Protein AF-A0A8S2GCP8-F1 (afdb_monomer_lite)

Foldseek 3Di:
DDDDDDDDDDDDDDDDDDDDDDDDDDDDDPPDPDPDDDDDDDPPPPPPPVVVQVVLVVVCVVVVNDSVVSVVVLVVQQVLADPVQWHALVSQLVVQPVVDPPDDPVVSNVVSVVVVCVQPVVVPRIHHD

Radius of gyration: 31.54 Å; chains: 1; bounding box: 71×78×52 Å

Sequence (129 aa):
MMQQQPMMMQQQPQQQMMGGQQQIPFMPQQRQFSTQSAMGGFPRTNNSQGQTFENDVILSNLTGWSLNEVERLRHEFMMYANQHGVIDRESFRKLYVASLLNMNWETLEHDAEAAFRNFDVNLTGALDF

Secondary structure (DSSP, 8-state):
----PPPP---------------------------------------HHHHHHHHHHHHHHHH---HHHHHHHHHHHHTT--TTSSEEHHHHHHHHHHH-TT--HHHHHHHHHHHHHHH-TT--SEE--

pLDDT: mean 70.29, std 18.95, range [32.62, 93.88]

Structure (mmCIF, N/CA/C/O backbone):
data_AF-A0A8S2GCP8-F1
#
_entry.id   AF-A0A8S2GCP8-F1
#
loop_
_atom_site.group_PDB
_atom_site.id
_atom_site.type_symbol
_atom_site.label_atom_id
_atom_site.label_alt_id
_atom_site.label_comp_id
_atom_site.label_asym_id
_atom_site.label_entity_id
_atom_site.label_seq_id
_atom_site.pdbx_PDB_ins_code
_atom_site.Cartn_x
_atom_site.Cartn_y
_atom_site.Cartn_z
_atom_site.occupancy
_atom_site.B_iso_or_equiv
_atom_site.auth_seq_id
_atom_site.auth_comp_id
_atom_site.auth_asym_id
_atom_site.auth_atom_id
_atom_site.pdbx_PDB_model_num
ATOM 1 N N . MET A 1 1 ? -58.287 -56.268 18.200 1.00 54.91 1 MET A N 1
ATOM 2 C CA . MET A 1 1 ? -57.521 -57.251 17.406 1.00 54.91 1 MET A CA 1
ATOM 3 C C . MET A 1 1 ? -57.882 -57.061 15.949 1.00 54.91 1 MET A C 1
ATOM 5 O O . MET A 1 1 ? -59.064 -57.136 15.655 1.00 54.91 1 MET A O 1
ATOM 9 N N . MET A 1 2 ? -56.903 -56.787 15.087 1.00 48.25 2 MET A N 1
ATOM 10 C CA . MET A 1 2 ? -56.758 -57.386 13.751 1.00 48.25 2 MET A CA 1
ATOM 11 C C . MET A 1 2 ? -55.524 -56.762 13.084 1.00 48.25 2 MET A C 1
ATOM 13 O O . MET A 1 2 ? -55.531 -55.601 12.688 1.00 48.25 2 MET A O 1
ATOM 17 N N . GLN A 1 3 ? -54.443 -57.548 13.057 1.00 54.41 3 GLN A N 1
ATOM 18 C CA . GLN A 1 3 ? -53.276 -57.340 12.200 1.00 54.41 3 GLN A CA 1
ATOM 19 C C . GLN A 1 3 ? -53.700 -57.518 10.742 1.00 54.41 3 GLN A C 1
ATOM 21 O O . GLN A 1 3 ? -54.431 -58.463 10.449 1.00 54.41 3 GLN A O 1
ATOM 26 N N . GLN A 1 4 ? -53.170 -56.703 9.833 1.00 59.19 4 GLN A N 1
ATOM 27 C CA . GLN A 1 4 ? -53.062 -57.085 8.427 1.00 59.19 4 GLN A CA 1
ATOM 28 C C . GLN A 1 4 ? -51.658 -56.761 7.913 1.00 59.19 4 GLN A C 1
ATOM 30 O O . GLN A 1 4 ? -51.154 -55.651 8.072 1.00 59.19 4 GLN A O 1
ATOM 35 N N . GLN A 1 5 ? -51.031 -57.805 7.371 1.00 65.81 5 GLN A N 1
ATOM 36 C CA . GLN A 1 5 ? -49.722 -57.838 6.722 1.00 65.81 5 GLN A CA 1
ATOM 37 C C . GLN A 1 5 ? -49.850 -57.444 5.236 1.00 65.81 5 GLN A C 1
ATOM 39 O O . GLN A 1 5 ? -50.946 -57.543 4.679 1.00 65.81 5 GLN A O 1
ATOM 44 N N . PRO A 1 6 ? -48.757 -57.022 4.572 1.00 59.72 6 PRO A N 1
ATOM 45 C CA . PRO A 1 6 ? -48.793 -56.556 3.190 1.00 59.72 6 PRO A CA 1
ATOM 46 C C . PRO A 1 6 ? -48.663 -57.717 2.192 1.00 59.72 6 PRO A C 1
ATOM 48 O O . PRO A 1 6 ? -47.791 -58.572 2.336 1.00 59.72 6 PRO A O 1
ATOM 51 N N . MET A 1 7 ? -49.484 -57.722 1.137 1.00 67.25 7 MET A N 1
ATOM 52 C CA . MET A 1 7 ? -49.269 -58.585 -0.029 1.00 67.25 7 MET A CA 1
ATOM 53 C C . MET A 1 7 ? -48.606 -57.797 -1.159 1.00 67.25 7 MET A C 1
ATOM 55 O O . MET A 1 7 ? -49.164 -56.837 -1.686 1.00 67.25 7 MET A O 1
ATOM 59 N N . MET A 1 8 ? -47.398 -58.232 -1.520 1.00 61.78 8 MET A N 1
ATOM 60 C CA . MET A 1 8 ? -46.721 -57.873 -2.762 1.00 61.78 8 MET A CA 1
ATOM 61 C C . MET A 1 8 ? -47.489 -58.457 -3.949 1.00 61.78 8 MET A C 1
ATOM 63 O O . MET A 1 8 ? -47.798 -59.648 -3.948 1.00 61.78 8 MET A O 1
ATOM 67 N N . MET A 1 9 ? -47.716 -57.661 -4.995 1.00 60.56 9 MET A N 1
ATOM 68 C CA . MET A 1 9 ? -48.075 -58.200 -6.303 1.00 60.56 9 MET A CA 1
ATOM 69 C C . MET A 1 9 ? -47.223 -57.567 -7.400 1.00 60.56 9 MET A C 1
ATOM 71 O O . MET A 1 9 ? -47.339 -56.402 -7.764 1.00 60.56 9 MET A O 1
ATOM 75 N N . GLN A 1 10 ? -46.319 -58.414 -7.866 1.00 60.41 10 GLN A N 1
ATOM 76 C CA . GLN A 1 10 ? -45.534 -58.356 -9.080 1.00 60.41 10 GLN A CA 1
ATOM 77 C C . GLN A 1 10 ? -46.443 -58.682 -10.275 1.00 60.41 10 GLN A C 1
ATOM 79 O O . GLN A 1 10 ? -47.130 -59.701 -10.217 1.00 60.41 10 GLN A O 1
ATOM 84 N N . GLN A 1 11 ? -46.412 -57.874 -11.344 1.00 56.62 11 GLN A N 1
ATOM 85 C CA . GLN A 1 11 ? -46.416 -58.337 -12.746 1.00 56.62 11 GLN A CA 1
ATOM 86 C C . GLN A 1 11 ? -46.447 -57.166 -13.747 1.00 56.62 11 GLN A C 1
ATOM 88 O O . GLN A 1 11 ? -47.391 -56.385 -13.790 1.00 56.62 11 GLN A O 1
ATOM 93 N N . GLN A 1 12 ? -45.408 -57.092 -14.586 1.00 54.66 12 GLN A N 1
ATOM 94 C CA . GLN A 1 12 ? -45.495 -56.585 -15.963 1.00 54.66 12 GLN A CA 1
ATOM 95 C C . GLN A 1 12 ? -45.987 -57.730 -16.868 1.00 54.66 12 GLN A C 1
ATOM 97 O O . GLN A 1 12 ? -45.743 -58.893 -16.532 1.00 54.66 12 GLN A O 1
ATOM 102 N N . PRO A 1 13 ? -46.603 -57.437 -18.030 1.00 54.50 13 PRO A N 1
ATOM 103 C CA . PRO A 1 13 ? -45.805 -57.561 -19.257 1.00 54.50 13 PRO A CA 1
ATOM 104 C C . PRO A 1 13 ? -46.131 -56.564 -20.396 1.00 54.50 13 PRO A C 1
ATOM 106 O O . PRO A 1 13 ? -47.270 -56.200 -20.649 1.00 54.50 13 PRO A O 1
ATOM 109 N N . GLN A 1 14 ? -45.053 -56.192 -21.095 1.00 47.59 14 GLN A N 1
ATOM 110 C CA . GLN A 1 14 ? -44.855 -56.108 -22.554 1.00 47.59 14 GLN A CA 1
ATOM 111 C C . GLN A 1 14 ? -45.850 -55.393 -23.506 1.00 47.59 14 GLN A C 1
ATOM 113 O O . GLN A 1 14 ? -46.912 -55.897 -23.838 1.00 47.59 14 GLN A O 1
ATOM 118 N N . GLN A 1 15 ? -45.266 -54.375 -24.161 1.00 54.28 15 GLN A N 1
ATOM 119 C CA . GLN A 1 15 ? -45.076 -54.230 -25.620 1.00 54.28 15 GLN A CA 1
ATOM 120 C C . GLN A 1 15 ? -46.119 -53.535 -26.526 1.00 54.28 15 GLN A C 1
ATOM 122 O O . GLN A 1 15 ? -47.283 -53.895 -26.593 1.00 54.28 15 GLN A O 1
ATOM 127 N N . GLN A 1 16 ? -45.518 -52.681 -27.377 1.00 48.25 16 GLN A N 1
ATOM 128 C CA . GLN A 1 16 ? -45.816 -52.322 -28.778 1.00 48.25 16 GLN A CA 1
ATOM 129 C C . GLN A 1 16 ? -46.624 -51.049 -29.077 1.00 48.25 16 GLN A C 1
ATOM 131 O O . GLN A 1 16 ? -47.840 -51.016 -28.950 1.00 48.25 16 GLN A O 1
ATOM 136 N N . MET A 1 17 ? -45.913 -50.034 -29.599 1.00 45.53 17 MET A N 1
ATOM 137 C CA . MET A 1 17 ? -46.052 -49.457 -30.959 1.00 45.53 17 MET A CA 1
ATOM 138 C C . MET A 1 17 ? -45.090 -48.250 -31.079 1.00 45.53 17 MET A C 1
ATOM 140 O O . MET A 1 17 ? -45.201 -47.283 -30.340 1.00 45.53 17 MET A O 1
ATOM 144 N N . MET A 1 18 ? -43.935 -48.419 -31.737 1.00 42.62 18 MET A N 1
ATOM 145 C CA . MET A 1 18 ? -43.616 -47.917 -33.090 1.00 42.62 18 MET A CA 1
ATOM 146 C C . MET A 1 18 ? -43.762 -46.397 -33.298 1.00 42.62 18 MET A C 1
ATOM 148 O O . MET A 1 18 ? -44.870 -45.886 -33.390 1.00 42.62 18 MET A O 1
ATOM 152 N N . GLY A 1 19 ? -42.624 -45.734 -33.554 1.00 41.91 19 GLY A N 1
ATOM 153 C CA . GLY A 1 19 ? -42.548 -44.578 -34.457 1.00 41.91 19 GLY A CA 1
ATOM 154 C C . GLY A 1 19 ? -41.980 -43.293 -33.854 1.00 41.91 19 GLY A C 1
ATOM 155 O O . GLY A 1 19 ? -42.696 -42.561 -33.185 1.00 41.91 19 GLY A O 1
ATOM 156 N N . GLY A 1 20 ? -40.721 -42.968 -34.169 1.00 42.06 20 GLY A N 1
ATOM 157 C CA . GLY A 1 20 ? -40.202 -41.603 -34.005 1.00 42.06 20 GLY A CA 1
ATOM 158 C C . GLY A 1 20 ? -38.729 -41.532 -33.630 1.00 42.06 20 GLY A C 1
ATOM 159 O O . GLY A 1 20 ? -38.382 -41.364 -32.469 1.00 42.06 20 GLY A O 1
ATOM 160 N N . GLN A 1 21 ? -37.858 -41.665 -34.627 1.00 48.12 21 GLN A N 1
ATOM 161 C CA . GLN A 1 21 ? -36.420 -41.437 -34.520 1.00 48.12 21 GLN A CA 1
ATOM 162 C C . GLN A 1 21 ? -36.098 -40.034 -33.975 1.00 48.12 21 GLN A C 1
ATOM 164 O O . GLN A 1 21 ? -36.467 -39.053 -34.611 1.00 48.12 21 GLN A O 1
ATOM 169 N N . GLN A 1 22 ? -35.310 -39.940 -32.900 1.00 48.09 22 GLN A N 1
ATOM 170 C CA . GLN A 1 22 ? -34.277 -38.904 -32.763 1.00 48.09 22 GLN A CA 1
ATOM 171 C C . GLN A 1 22 ? -33.034 -39.541 -32.132 1.00 48.09 22 GLN A C 1
ATOM 173 O O . GLN A 1 22 ? -33.049 -40.013 -30.997 1.00 48.09 22 GLN A O 1
ATOM 178 N N . GLN A 1 23 ? -31.977 -39.636 -32.936 1.00 49.81 23 GLN A N 1
ATOM 179 C CA . GLN A 1 23 ? -30.673 -40.171 -32.559 1.00 49.81 23 GLN A CA 1
ATOM 180 C C . GLN A 1 23 ? -29.949 -39.151 -31.677 1.00 49.81 23 GLN A C 1
ATOM 182 O O . GLN A 1 23 ? -29.681 -38.035 -32.113 1.00 49.81 23 GLN A O 1
ATOM 187 N N . ILE A 1 24 ? -29.607 -39.545 -30.452 1.00 54.78 24 ILE A N 1
ATOM 188 C CA . ILE A 1 24 ? -28.651 -38.826 -29.607 1.00 54.78 24 ILE A CA 1
ATOM 189 C C . ILE A 1 24 ? -27.272 -39.437 -29.894 1.00 54.78 24 ILE A C 1
ATOM 191 O O . ILE A 1 24 ? -27.104 -40.641 -29.672 1.00 54.78 24 ILE A O 1
ATOM 195 N N . PRO A 1 25 ? -26.273 -38.678 -30.373 1.00 44.78 25 PRO A N 1
ATOM 196 C CA . PRO A 1 25 ? -24.917 -39.192 -30.464 1.00 44.78 25 PRO A CA 1
ATOM 197 C C . PRO A 1 25 ? -24.340 -39.344 -29.052 1.00 44.78 25 PRO A C 1
ATOM 199 O O . PRO A 1 25 ? -24.135 -38.364 -28.338 1.00 44.78 25 PRO A O 1
ATOM 202 N N . PHE A 1 26 ? -24.057 -40.583 -28.654 1.00 48.34 26 PHE A N 1
ATOM 203 C CA . PHE A 1 26 ? -23.150 -40.880 -27.550 1.00 48.34 26 PHE A CA 1
ATOM 204 C C . PHE A 1 26 ? -21.746 -40.393 -27.933 1.00 48.34 26 PHE A C 1
ATOM 206 O O . PHE A 1 26 ? -21.079 -41.011 -28.762 1.00 48.34 26 PHE A O 1
ATOM 213 N N . MET A 1 27 ? -21.281 -39.297 -27.332 1.00 52.00 27 MET A N 1
ATOM 214 C CA . MET A 1 27 ? -19.858 -38.957 -27.337 1.00 52.00 27 MET A CA 1
ATOM 215 C C . MET A 1 27 ? -19.157 -39.657 -26.161 1.00 52.00 27 MET A C 1
ATOM 217 O O . MET A 1 27 ? -19.647 -39.582 -25.031 1.00 52.00 27 MET A O 1
ATOM 221 N N . PRO A 1 28 ? -18.010 -40.322 -26.382 1.00 51.12 28 PRO A N 1
ATOM 222 C CA . PRO A 1 28 ? -17.195 -40.845 -25.299 1.00 51.12 28 PRO A CA 1
ATOM 223 C C . PRO A 1 28 ? -16.572 -39.688 -24.509 1.00 51.12 28 PRO A C 1
ATOM 225 O O . PRO A 1 28 ? -15.905 -38.811 -25.057 1.00 51.12 28 PRO A O 1
ATOM 228 N N . GLN A 1 29 ? -16.787 -39.712 -23.197 1.00 49.62 29 GLN A N 1
ATOM 229 C CA . GLN A 1 29 ? -16.197 -38.801 -22.227 1.00 49.62 29 GLN A CA 1
ATOM 230 C C . GLN A 1 29 ? -14.688 -39.093 -22.124 1.00 49.62 29 GLN A C 1
ATOM 232 O O . GLN A 1 29 ? -14.256 -39.944 -21.348 1.00 49.62 29 GLN A O 1
ATOM 237 N N . GLN A 1 30 ? -13.865 -38.413 -22.927 1.00 48.06 30 GLN A N 1
ATOM 238 C CA . GLN A 1 30 ? -12.427 -38.347 -22.672 1.00 48.06 30 GLN A CA 1
ATOM 239 C C . GLN A 1 30 ? -12.196 -37.414 -21.479 1.00 48.06 30 GLN A C 1
ATOM 241 O O . GLN A 1 30 ? -12.277 -36.194 -21.601 1.00 48.06 30 GLN A O 1
ATOM 246 N N . ARG A 1 31 ? -11.884 -37.990 -20.313 1.00 53.72 31 ARG A N 1
ATOM 247 C CA . ARG A 1 31 ? -11.156 -37.275 -19.257 1.00 53.72 31 ARG A CA 1
ATOM 248 C C . ARG A 1 31 ? -9.797 -36.872 -19.823 1.00 53.72 31 ARG A C 1
ATOM 250 O O . ARG A 1 31 ? -8.870 -37.677 -19.832 1.00 53.72 31 ARG A O 1
ATOM 257 N N . GLN A 1 32 ? -9.676 -35.634 -20.279 1.00 41.06 32 GLN A N 1
ATOM 258 C CA . GLN A 1 32 ? -8.376 -35.004 -20.439 1.00 41.06 32 GLN A CA 1
ATOM 259 C C . GLN A 1 32 ? -7.935 -34.492 -19.066 1.00 41.06 32 GLN A C 1
ATOM 261 O O . GLN A 1 32 ? -8.430 -33.488 -18.566 1.00 41.06 32 GLN A O 1
ATOM 266 N N . PHE A 1 33 ? -7.014 -35.224 -18.441 1.00 46.25 33 PHE A N 1
ATOM 267 C CA . PHE A 1 33 ? -6.103 -34.643 -17.464 1.00 46.25 33 PHE A CA 1
ATOM 268 C C . PHE A 1 33 ? -5.146 -33.728 -18.233 1.00 46.25 33 PHE A C 1
ATOM 270 O O . PHE A 1 33 ? -4.200 -34.204 -18.857 1.00 46.25 33 PHE A O 1
ATOM 277 N N . SER A 1 34 ? -5.392 -32.422 -18.223 1.00 47.12 34 SER A N 1
ATOM 278 C CA . SER A 1 34 ? -4.423 -31.427 -18.679 1.00 47.12 34 SER A CA 1
ATOM 279 C C . SER A 1 34 ? -3.554 -30.992 -17.500 1.00 47.12 34 SER A C 1
ATOM 281 O O . SER A 1 34 ? -3.772 -29.966 -16.866 1.00 47.12 34 SER A O 1
ATOM 283 N N . THR A 1 35 ? -2.518 -31.782 -17.221 1.00 52.53 35 THR A N 1
ATOM 284 C CA . THR A 1 35 ? -1.255 -31.229 -16.726 1.00 52.53 35 THR A CA 1
ATOM 285 C C . THR A 1 35 ? -0.590 -30.524 -17.901 1.00 52.53 35 THR A C 1
ATOM 287 O O . THR A 1 35 ? -0.059 -31.191 -18.791 1.00 52.53 35 THR A O 1
ATOM 290 N N . GLN A 1 36 ? -0.625 -29.193 -17.941 1.00 43.00 36 GLN A N 1
ATOM 291 C CA . GLN A 1 36 ? 0.238 -28.456 -18.856 1.00 43.00 36 GLN A CA 1
ATOM 292 C C . GLN A 1 36 ? 0.751 -27.170 -18.220 1.00 43.00 36 GLN A C 1
ATOM 294 O O . GLN A 1 36 ? 0.045 -26.180 -18.049 1.00 43.00 36 GLN A O 1
ATOM 299 N N . SER A 1 37 ? 2.023 -27.247 -17.855 1.00 45.06 37 SER A N 1
ATOM 300 C CA . SER A 1 37 ? 2.888 -26.119 -17.587 1.00 45.06 37 SER A CA 1
ATOM 301 C C . SER A 1 37 ? 3.212 -25.387 -18.894 1.00 45.06 37 SER A C 1
ATOM 303 O O . SER A 1 37 ? 3.515 -26.024 -19.900 1.00 45.06 37 SER A O 1
ATOM 305 N N . ALA A 1 38 ? 3.283 -24.060 -18.772 1.00 45.38 38 ALA A N 1
ATOM 306 C CA . ALA A 1 38 ? 4.093 -23.112 -19.539 1.00 45.38 38 ALA A CA 1
ATOM 307 C C . ALA A 1 38 ? 3.526 -22.449 -20.819 1.00 45.38 38 ALA A C 1
ATOM 309 O O . ALA A 1 38 ? 3.280 -23.073 -21.844 1.00 45.38 38 ALA A O 1
ATOM 310 N N . MET A 1 39 ? 3.547 -21.110 -20.721 1.00 43.62 39 MET A N 1
ATOM 311 C CA . MET A 1 39 ? 3.631 -20.058 -21.744 1.00 43.62 39 MET A CA 1
ATOM 312 C C . MET A 1 39 ? 2.340 -19.475 -22.343 1.00 43.62 39 MET A C 1
ATOM 314 O O . MET A 1 39 ? 1.819 -19.934 -23.349 1.00 43.62 39 MET A O 1
ATOM 318 N N . GLY A 1 40 ? 1.968 -18.309 -21.793 1.00 44.03 40 GLY A N 1
ATOM 319 C CA . GLY A 1 40 ? 1.713 -17.117 -22.610 1.00 44.03 40 GLY A CA 1
ATOM 320 C C . GLY A 1 40 ? 0.275 -16.884 -23.065 1.00 44.03 40 GLY A C 1
ATOM 321 O O . GLY A 1 40 ? -0.031 -17.016 -24.242 1.00 44.03 40 GLY A O 1
ATOM 322 N N . GLY A 1 41 ? -0.587 -16.433 -22.155 1.00 32.62 41 GLY A N 1
ATOM 323 C CA . GLY A 1 41 ? -1.904 -15.905 -22.508 1.00 32.62 41 GLY A CA 1
ATOM 324 C C . GLY A 1 41 ? -2.672 -15.514 -21.258 1.00 32.62 41 GLY A C 1
ATOM 325 O O . GLY A 1 41 ? -3.269 -16.368 -20.614 1.00 32.62 41 GLY A O 1
ATOM 326 N N . PHE A 1 42 ? -2.613 -14.236 -20.888 1.00 39.25 42 PHE A N 1
ATOM 327 C CA . PHE A 1 42 ? -3.351 -13.685 -19.753 1.00 39.25 42 PHE A CA 1
ATOM 328 C C . PHE A 1 42 ? -4.857 -13.958 -19.921 1.00 39.25 42 PHE A C 1
ATOM 330 O O . PHE A 1 42 ? -5.452 -13.462 -20.885 1.00 39.25 42 PHE A O 1
ATOM 337 N N . PRO A 1 43 ? -5.507 -14.723 -19.024 1.00 41.66 43 PRO A N 1
ATOM 338 C CA . PRO A 1 43 ? -6.953 -14.823 -19.038 1.00 41.66 43 PRO A CA 1
ATOM 339 C C . PRO A 1 43 ? -7.544 -13.489 -18.574 1.00 41.66 43 PRO A C 1
ATOM 341 O O . PRO A 1 43 ? -7.315 -13.025 -17.460 1.00 41.66 43 PRO A O 1
ATOM 344 N N . ARG A 1 44 ? -8.319 -12.872 -19.467 1.00 46.31 44 ARG A N 1
ATOM 345 C CA . ARG A 1 44 ? -9.207 -11.736 -19.207 1.00 46.31 44 ARG A CA 1
ATOM 346 C C . ARG A 1 44 ? -10.192 -12.133 -18.092 1.00 46.31 44 ARG A C 1
ATOM 348 O O . ARG A 1 44 ? -11.127 -12.893 -18.338 1.00 46.31 44 ARG A O 1
ATOM 355 N N . THR A 1 45 ? -9.982 -11.658 -16.867 1.00 42.69 45 THR A N 1
ATOM 356 C CA . THR A 1 45 ? -10.851 -11.925 -15.711 1.00 42.69 45 THR A CA 1
ATOM 357 C C . THR A 1 45 ? -12.083 -11.022 -15.753 1.00 42.69 45 THR A C 1
ATOM 359 O O . THR A 1 45 ? -12.068 -9.887 -15.298 1.00 42.69 45 THR A O 1
ATOM 362 N N . ASN A 1 46 ? -13.182 -11.544 -16.301 1.00 37.62 46 ASN A N 1
ATOM 363 C CA . ASN A 1 46 ? -14.501 -10.899 -16.269 1.00 37.62 46 ASN A CA 1
ATOM 364 C C . ASN A 1 46 ? -15.410 -11.521 -15.184 1.00 37.62 46 ASN A C 1
ATOM 366 O O . ASN A 1 46 ? -16.602 -11.701 -15.402 1.00 37.62 46 ASN A O 1
ATOM 370 N N . ASN A 1 47 ? -14.822 -11.917 -14.045 1.00 38.06 47 ASN A N 1
ATOM 371 C CA . ASN A 1 47 ? -15.497 -12.611 -12.934 1.00 38.06 47 ASN A CA 1
ATOM 372 C C . ASN A 1 47 ? -15.061 -12.085 -11.545 1.00 38.06 47 ASN A C 1
ATOM 374 O O . ASN A 1 47 ? -15.145 -12.782 -10.535 1.00 38.06 47 ASN A O 1
ATOM 378 N N . SER A 1 48 ? -14.549 -10.855 -11.498 1.00 50.31 48 SER A N 1
ATOM 379 C CA . SER A 1 48 ? -13.779 -10.289 -10.384 1.00 50.31 48 SER A CA 1
ATOM 380 C C . SER A 1 48 ? -14.586 -9.962 -9.124 1.00 50.31 48 SER A C 1
ATOM 382 O O . SER A 1 48 ? -13.968 -9.752 -8.089 1.00 50.31 48 SER A O 1
ATOM 384 N N . GLN A 1 49 ? -15.924 -9.949 -9.162 1.00 48.03 49 GLN A N 1
ATOM 385 C CA . GLN A 1 49 ? -16.759 -9.633 -7.986 1.00 48.03 49 GLN A CA 1
ATOM 386 C C . GLN A 1 49 ? -16.981 -10.828 -7.041 1.00 48.03 49 GLN A C 1
ATOM 388 O O . GLN A 1 49 ? -17.086 -10.644 -5.835 1.00 48.03 49 GLN A O 1
ATOM 393 N N . GLY A 1 50 ? -17.013 -12.062 -7.559 1.00 50.34 50 GLY A N 1
ATOM 394 C CA . GLY A 1 50 ? -17.170 -13.256 -6.713 1.00 50.34 50 GLY A CA 1
ATOM 395 C C . GLY A 1 50 ? -15.885 -13.637 -5.972 1.00 50.34 50 GLY A C 1
ATOM 396 O O . GLY A 1 50 ? -15.931 -14.043 -4.817 1.00 50.34 50 GLY A O 1
ATOM 397 N N . GLN A 1 51 ? -14.731 -13.450 -6.622 1.00 58.41 51 GLN A N 1
ATOM 398 C CA . GLN A 1 51 ? -13.416 -13.753 -6.044 1.00 58.41 51 GLN A CA 1
ATOM 399 C C . GLN A 1 51 ? -12.927 -12.686 -5.054 1.00 58.41 51 GLN A C 1
ATOM 401 O O . GLN A 1 51 ? -12.156 -13.004 -4.153 1.00 58.41 51 GLN A O 1
ATOM 406 N N . THR A 1 52 ? -13.345 -11.426 -5.200 1.00 61.66 52 THR A N 1
ATOM 407 C CA . THR A 1 52 ? -12.995 -10.362 -4.240 1.00 61.66 52 THR A CA 1
ATOM 408 C C . THR A 1 52 ? -13.701 -10.573 -2.908 1.00 61.66 52 THR A C 1
ATOM 410 O O . THR A 1 52 ? -13.037 -10.558 -1.880 1.00 61.66 52 THR A O 1
ATOM 413 N N . PHE A 1 53 ? -14.994 -10.907 -2.927 1.00 63.47 53 PHE A N 1
ATOM 414 C CA . PHE A 1 53 ? -15.767 -11.131 -1.705 1.00 63.47 53 PHE A CA 1
ATOM 415 C C 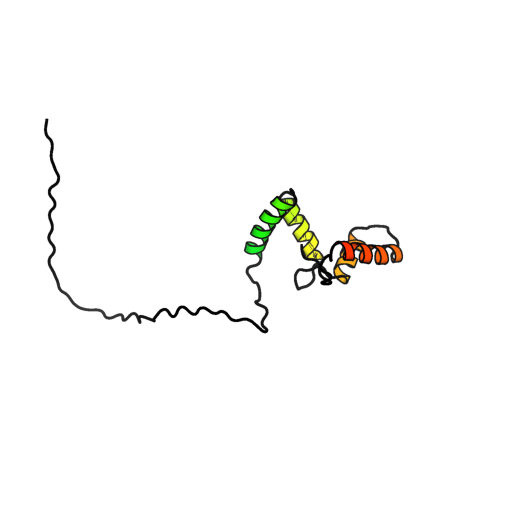. PHE A 1 53 ? -15.241 -12.299 -0.847 1.00 63.47 53 PHE A C 1
ATOM 417 O O . PHE A 1 53 ? -15.127 -12.162 0.370 1.00 63.47 53 PHE A O 1
ATOM 424 N N . GLU A 1 54 ? -14.870 -13.439 -1.449 1.00 73.44 54 GLU A N 1
ATOM 425 C CA . GLU A 1 54 ? -14.260 -14.551 -0.693 1.00 73.44 54 GLU A CA 1
ATOM 426 C C . GLU A 1 54 ? -12.921 -14.150 -0.055 1.00 73.44 54 GLU A C 1
ATOM 428 O O . GLU A 1 54 ? -12.658 -14.494 1.099 1.00 73.44 54 GLU A O 1
ATOM 433 N N . ASN A 1 55 ? -12.097 -13.376 -0.768 1.00 82.06 55 ASN A N 1
ATOM 434 C CA . ASN A 1 55 ? -10.844 -12.860 -0.219 1.00 82.06 55 ASN A CA 1
ATOM 435 C C . ASN A 1 55 ? -11.083 -11.836 0.901 1.00 82.06 55 ASN A C 1
ATOM 437 O O . ASN A 1 55 ? -10.354 -11.843 1.888 1.00 82.06 55 ASN A O 1
ATOM 441 N N . ASP A 1 56 ? -12.123 -11.008 0.808 1.00 85.62 56 ASP A N 1
ATOM 442 C CA . ASP A 1 56 ? -12.457 -10.009 1.831 1.00 85.62 56 ASP A CA 1
ATOM 443 C C . ASP A 1 56 ? -12.859 -10.643 3.161 1.00 85.62 56 ASP A C 1
ATOM 445 O O . ASP A 1 56 ? -12.461 -10.167 4.225 1.00 85.62 56 ASP A O 1
ATOM 449 N N . VAL A 1 57 ? -13.577 -11.768 3.118 1.00 87.62 57 VAL A N 1
ATOM 450 C CA . VAL A 1 57 ? -13.904 -12.551 4.319 1.00 87.62 57 VAL A CA 1
ATOM 451 C C . VAL A 1 57 ? -12.644 -13.126 4.960 1.00 87.62 57 VAL A C 1
ATOM 453 O O . VAL A 1 57 ? -12.502 -13.089 6.184 1.00 87.62 57 VAL A O 1
ATOM 456 N N . ILE A 1 58 ? -11.705 -13.636 4.163 1.00 90.31 58 ILE A N 1
ATOM 457 C CA . ILE A 1 58 ? -10.431 -14.152 4.680 1.00 90.31 58 ILE A CA 1
ATOM 458 C C . ILE A 1 58 ? -9.631 -13.018 5.333 1.00 90.31 58 ILE A C 1
ATOM 460 O O . ILE A 1 58 ? -9.178 -13.163 6.468 1.0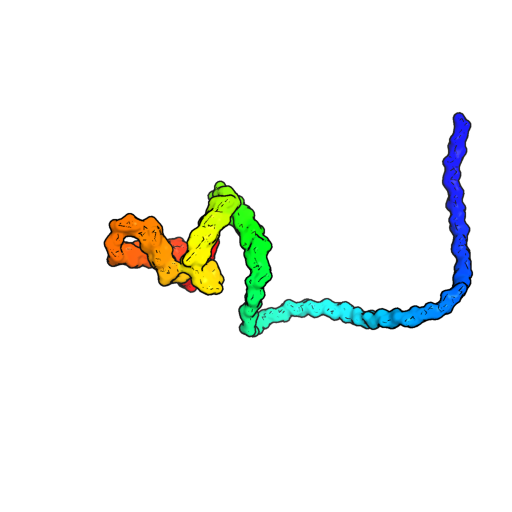0 90.31 58 ILE A O 1
ATOM 464 N N . LEU A 1 59 ? -9.506 -11.875 4.658 1.00 89.50 59 LEU A N 1
ATOM 465 C CA . LEU A 1 59 ? -8.760 -10.719 5.155 1.00 89.50 59 LEU A CA 1
ATOM 466 C C . LEU A 1 59 ? -9.387 -10.119 6.415 1.00 89.50 59 LEU A C 1
ATOM 468 O O . LEU A 1 59 ? -8.664 -9.797 7.356 1.00 89.50 59 LEU A O 1
ATOM 472 N N . SER A 1 60 ? -10.717 -10.037 6.481 1.00 91.25 60 SER A N 1
ATOM 473 C CA . SER A 1 60 ? -11.450 -9.620 7.683 1.00 91.25 60 SER A CA 1
ATOM 474 C C . SER A 1 60 ? -11.114 -10.514 8.883 1.00 91.25 60 SER A C 1
ATOM 476 O O . SER A 1 60 ? -10.801 -10.011 9.961 1.00 91.25 60 SER A O 1
ATOM 478 N N . ASN A 1 61 ? -11.063 -11.836 8.688 1.00 92.19 61 ASN A N 1
ATOM 479 C CA . ASN A 1 61 ? -10.694 -12.776 9.750 1.00 92.19 61 ASN A CA 1
ATOM 480 C C . ASN A 1 61 ? -9.216 -12.678 10.170 1.00 92.19 61 ASN A C 1
ATOM 482 O O . ASN A 1 61 ? -8.911 -12.846 11.349 1.00 92.19 61 ASN A O 1
ATOM 486 N N . LEU A 1 62 ? -8.298 -12.426 9.230 1.00 92.19 62 LEU A N 1
ATOM 487 C CA . LEU A 1 62 ? -6.858 -12.326 9.514 1.00 92.19 62 LEU A CA 1
ATOM 488 C C . LEU A 1 62 ? -6.479 -11.018 10.218 1.00 92.19 62 LEU A C 1
ATOM 490 O O . LEU A 1 62 ? -5.603 -11.012 11.079 1.00 92.19 62 LEU A O 1
ATOM 494 N N . THR A 1 63 ? -7.123 -9.915 9.842 1.00 91.06 63 THR A N 1
ATOM 495 C CA . THR A 1 63 ? -6.818 -8.569 10.355 1.00 91.06 63 THR A CA 1
ATOM 496 C C . THR A 1 63 ? -7.641 -8.198 11.587 1.00 91.06 63 THR A C 1
ATOM 498 O O . THR A 1 63 ? -7.231 -7.339 12.365 1.00 91.06 63 THR A O 1
ATOM 501 N N . GLY A 1 64 ? -8.804 -8.833 11.771 1.00 92.25 64 GLY A N 1
ATOM 502 C CA . GLY A 1 64 ? -9.793 -8.448 12.776 1.00 92.25 64 GLY A CA 1
ATOM 503 C C . GLY A 1 64 ? -10.635 -7.228 12.384 1.00 92.25 64 GLY A C 1
ATOM 504 O O . GLY A 1 64 ? -11.409 -6.745 13.209 1.00 92.25 64 GLY A O 1
ATOM 505 N N . TRP A 1 65 ? -10.503 -6.719 11.155 1.00 93.38 65 TRP A N 1
ATOM 506 C CA . TRP A 1 65 ? -11.335 -5.631 10.637 1.00 93.38 65 TRP A CA 1
ATOM 507 C C . TRP A 1 65 ? -12.691 -6.132 10.158 1.00 93.38 65 TRP A C 1
ATOM 509 O O . TRP A 1 65 ? -12.835 -7.282 9.742 1.00 93.38 65 TRP A O 1
ATOM 519 N N . SER A 1 66 ? -13.700 -5.263 10.181 1.00 93.88 66 SER A N 1
ATOM 520 C CA . SER A 1 66 ? -15.004 -5.591 9.605 1.00 93.88 66 SER A CA 1
ATOM 521 C C . SER A 1 66 ? -14.937 -5.685 8.077 1.00 93.88 66 SER A C 1
ATOM 523 O O . SER A 1 66 ? -14.115 -5.032 7.435 1.00 93.88 66 SER A O 1
ATOM 525 N N . LEU A 1 67 ? -15.847 -6.457 7.473 1.00 92.12 67 LEU A N 1
ATOM 526 C CA . LEU A 1 67 ? -15.949 -6.580 6.011 1.00 92.12 67 LEU A CA 1
ATOM 527 C C . LEU A 1 67 ? -16.067 -5.219 5.313 1.00 92.12 67 LEU A C 1
ATOM 529 O O . LEU A 1 67 ? -15.394 -4.986 4.317 1.00 92.12 67 LEU A O 1
ATOM 533 N N . ASN A 1 68 ? -16.853 -4.300 5.878 1.00 91.94 68 ASN A N 1
ATOM 534 C CA . ASN A 1 68 ? -17.021 -2.956 5.325 1.00 91.94 68 ASN A CA 1
ATOM 535 C C . ASN A 1 68 ? -15.717 -2.143 5.367 1.00 91.94 68 ASN A C 1
ATOM 537 O O . ASN A 1 68 ? -15.461 -1.335 4.478 1.00 91.94 68 ASN A O 1
ATOM 541 N N . GLU A 1 69 ? -14.890 -2.325 6.401 1.00 91.38 69 GLU A N 1
ATOM 542 C CA . GLU A 1 69 ? -13.584 -1.663 6.486 1.00 91.38 69 GLU A CA 1
ATOM 543 C C . GLU A 1 69 ? -12.608 -2.231 5.458 1.00 91.38 69 GLU A C 1
ATOM 545 O O . GLU A 1 69 ? -11.925 -1.455 4.792 1.00 91.38 69 GLU A O 1
ATOM 550 N N . VAL A 1 70 ? -12.584 -3.557 5.286 1.00 91.44 70 VAL A N 1
ATOM 551 C CA . VAL A 1 70 ? -11.766 -4.223 4.262 1.00 91.44 70 VAL A CA 1
ATOM 552 C C . VAL A 1 70 ? -12.188 -3.777 2.862 1.00 91.44 70 VAL A C 1
ATOM 554 O O . VAL A 1 70 ? -11.334 -3.388 2.071 1.00 91.44 70 VAL A O 1
ATOM 557 N N . GLU A 1 71 ? -13.490 -3.741 2.571 1.00 90.12 71 GLU A N 1
ATOM 558 C CA . GLU A 1 71 ? -14.025 -3.274 1.288 1.00 90.12 71 GLU A CA 1
ATOM 559 C C . GLU A 1 71 ? -13.659 -1.807 1.025 1.00 90.12 71 GLU A C 1
ATOM 561 O O . GLU A 1 71 ? -13.186 -1.464 -0.062 1.00 90.12 71 GLU A O 1
ATOM 566 N N . ARG A 1 72 ? -13.796 -0.937 2.036 1.00 90.31 72 ARG A N 1
ATOM 567 C CA . ARG A 1 72 ? -13.391 0.471 1.934 1.00 90.31 72 ARG A CA 1
ATOM 568 C C . ARG A 1 72 ? -11.901 0.604 1.623 1.00 90.31 72 ARG A C 1
ATOM 570 O O . ARG A 1 72 ? -11.536 1.348 0.717 1.00 90.31 72 ARG A O 1
ATOM 577 N N . LEU A 1 73 ? -11.046 -0.117 2.348 1.00 89.69 73 LEU A N 1
ATOM 578 C CA . LEU A 1 73 ? -9.598 -0.084 2.133 1.00 89.69 73 LEU A CA 1
ATOM 579 C C . LEU A 1 73 ? -9.215 -0.662 0.772 1.00 89.69 73 LEU A C 1
ATO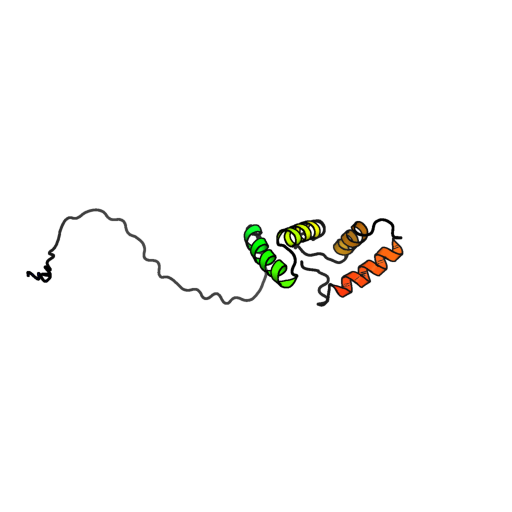M 581 O O . LEU A 1 73 ? -8.329 -0.122 0.117 1.00 89.69 73 LEU A O 1
ATOM 585 N N . ARG A 1 74 ? -9.910 -1.703 0.303 1.00 89.69 74 ARG A N 1
ATOM 586 C CA . ARG A 1 74 ? -9.728 -2.246 -1.046 1.00 89.69 74 ARG A CA 1
ATOM 587 C C . ARG A 1 74 ? -10.094 -1.209 -2.099 1.00 89.69 74 ARG A C 1
ATOM 589 O O . ARG A 1 74 ? -9.359 -1.042 -3.066 1.00 89.69 74 ARG A O 1
ATOM 596 N N . HIS A 1 75 ? -11.203 -0.497 -1.918 1.00 88.81 75 HIS A N 1
ATOM 597 C CA . HIS A 1 75 ? -11.585 0.596 -2.807 1.00 88.81 75 HIS A CA 1
ATOM 598 C C . HIS A 1 75 ? -10.511 1.688 -2.851 1.00 88.81 75 HIS A C 1
ATOM 600 O O . HIS A 1 75 ? -10.108 2.085 -3.941 1.00 88.81 75 HIS A O 1
ATOM 606 N N . GLU A 1 76 ? -10.010 2.128 -1.694 1.00 87.06 76 GLU A N 1
ATOM 607 C CA . GLU A 1 76 ? -8.921 3.109 -1.617 1.00 87.06 76 GLU A CA 1
ATOM 608 C C . GLU A 1 76 ? -7.643 2.590 -2.289 1.00 87.06 76 GLU A C 1
ATOM 610 O O . GLU A 1 76 ? -7.044 3.297 -3.096 1.00 87.06 76 GLU A O 1
ATOM 615 N N . PHE A 1 77 ? -7.263 1.334 -2.047 1.00 89.25 77 PHE A N 1
ATOM 616 C CA . PHE A 1 77 ? -6.114 0.687 -2.679 1.00 89.25 77 PHE A CA 1
ATOM 617 C C . PHE A 1 77 ? -6.238 0.665 -4.209 1.00 89.25 77 PHE A C 1
ATOM 619 O O . PHE A 1 77 ? -5.312 1.053 -4.925 1.00 89.25 77 PHE A O 1
ATOM 626 N N . MET A 1 78 ? -7.409 0.287 -4.727 1.00 89.25 78 MET A N 1
ATOM 627 C CA . MET A 1 78 ? -7.671 0.203 -6.165 1.00 89.25 78 MET A CA 1
ATOM 628 C C . MET A 1 78 ? -7.630 1.561 -6.878 1.00 89.25 78 MET A C 1
ATOM 630 O O . MET A 1 78 ? -7.443 1.588 -8.092 1.00 89.25 78 MET A O 1
ATOM 634 N N . MET A 1 79 ? -7.757 2.685 -6.163 1.00 88.69 79 MET A N 1
ATOM 635 C CA . MET A 1 79 ? -7.569 4.016 -6.758 1.00 88.69 79 MET A CA 1
ATOM 636 C C . MET A 1 79 ? -6.117 4.283 -7.171 1.00 88.69 79 MET A C 1
ATOM 638 O O . MET A 1 79 ? -5.879 5.113 -8.049 1.00 88.69 79 MET A O 1
ATOM 642 N N . TYR A 1 80 ? -5.159 3.600 -6.540 1.00 88.12 80 TYR A N 1
ATOM 643 C CA . TYR A 1 80 ? -3.726 3.773 -6.788 1.00 88.12 80 TYR A CA 1
ATOM 644 C C . TYR A 1 80 ? -3.088 2.548 -7.444 1.00 88.12 80 TYR A C 1
ATOM 646 O O . TYR A 1 80 ? -2.005 2.667 -8.019 1.00 88.12 80 TYR A O 1
ATOM 654 N N . ALA A 1 81 ? -3.745 1.388 -7.400 1.00 89.81 81 ALA A N 1
ATOM 655 C CA . ALA A 1 81 ? -3.302 0.197 -8.106 1.00 89.81 81 ALA A CA 1
ATOM 656 C C . ALA A 1 81 ? -3.183 0.448 -9.620 1.00 89.81 81 ALA A C 1
ATOM 658 O O . ALA A 1 81 ? -3.990 1.149 -10.235 1.00 89.81 81 ALA A O 1
ATOM 659 N N . ASN A 1 82 ? -2.162 -0.140 -10.238 1.00 89.31 82 ASN A N 1
ATOM 660 C CA . ASN A 1 82 ? -2.000 -0.108 -11.686 1.00 89.31 82 ASN A CA 1
ATOM 661 C C . ASN A 1 82 ? -2.991 -1.075 -12.372 1.00 89.31 82 ASN A C 1
ATOM 663 O O . ASN A 1 82 ? -3.788 -1.760 -11.731 1.00 89.31 82 ASN A O 1
ATOM 667 N N . GLN A 1 83 ? -2.932 -1.173 -13.703 1.00 88.00 83 GLN A N 1
ATOM 668 C CA . GLN A 1 83 ? -3.817 -2.045 -14.496 1.00 88.00 83 GLN A CA 1
ATOM 669 C C . GLN A 1 83 ? -3.751 -3.543 -14.127 1.00 88.00 83 GLN A C 1
ATOM 671 O O . GLN A 1 83 ? -4.615 -4.311 -14.544 1.00 88.00 83 GLN A O 1
ATOM 676 N N . HIS A 1 84 ? -2.722 -3.964 -13.386 1.00 87.50 84 HIS A N 1
ATOM 677 C CA . HIS A 1 84 ? -2.550 -5.334 -12.906 1.00 87.50 84 HIS A CA 1
ATOM 678 C C . HIS A 1 84 ? -3.140 -5.554 -11.506 1.00 87.50 84 HIS A C 1
ATOM 680 O O . HIS A 1 84 ? -3.109 -6.680 -11.023 1.00 87.50 84 HIS A O 1
ATOM 686 N N . GLY A 1 85 ? -3.701 -4.517 -10.875 1.00 87.56 85 GLY A N 1
ATOM 687 C CA . GLY A 1 85 ? -4.308 -4.609 -9.547 1.00 87.56 85 GLY A CA 1
ATOM 688 C C . GLY A 1 85 ? -3.304 -4.568 -8.396 1.00 87.56 85 GLY A C 1
ATOM 689 O O . GLY A 1 85 ? -3.673 -4.911 -7.282 1.00 87.56 85 GLY A O 1
ATOM 690 N N . VAL A 1 86 ? -2.066 -4.136 -8.653 1.00 91.38 86 VAL A N 1
ATOM 691 C CA . VAL A 1 86 ? -0.997 -4.016 -7.650 1.00 91.38 86 VAL A CA 1
ATOM 692 C C . VAL A 1 86 ? -0.528 -2.572 -7.527 1.00 91.38 86 VAL A C 1
ATOM 694 O O . VAL A 1 86 ? -0.646 -1.788 -8.473 1.00 91.38 86 VAL A O 1
ATOM 697 N N . ILE A 1 87 ? 0.051 -2.220 -6.385 1.00 91.44 87 ILE A N 1
ATOM 698 C CA . ILE A 1 87 ? 0.716 -0.932 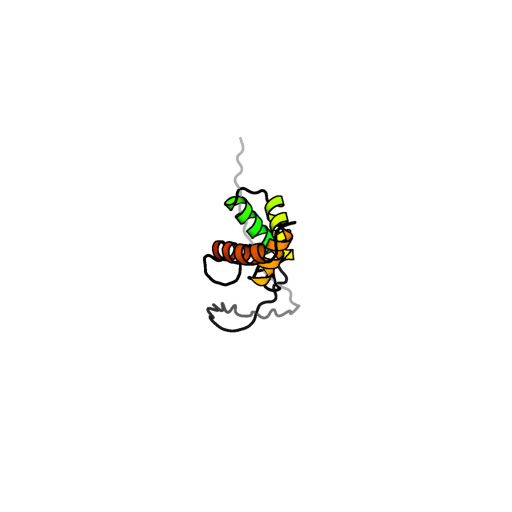-6.186 1.00 91.44 87 ILE A CA 1
ATOM 699 C C . ILE A 1 87 ? 2.218 -1.110 -6.428 1.00 91.44 87 ILE A C 1
ATOM 701 O O . ILE A 1 87 ? 2.921 -1.740 -5.643 1.00 91.44 87 ILE A O 1
ATOM 705 N N . ASP A 1 88 ? 2.720 -0.544 -7.523 1.00 92.19 88 ASP A N 1
ATOM 706 C CA . ASP A 1 88 ? 4.159 -0.425 -7.770 1.00 92.19 88 ASP A CA 1
ATOM 707 C C . ASP A 1 88 ? 4.761 0.797 -7.051 1.00 92.19 88 ASP A C 1
ATOM 709 O O . ASP A 1 88 ? 4.068 1.576 -6.392 1.00 92.19 88 ASP A O 1
ATOM 713 N N . ARG A 1 89 ? 6.079 0.977 -7.175 1.00 89.69 89 ARG A N 1
ATOM 714 C CA . ARG A 1 89 ? 6.821 2.073 -6.527 1.00 89.69 89 ARG A CA 1
ATOM 715 C C . ARG A 1 89 ? 6.272 3.461 -6.868 1.00 89.69 89 ARG A C 1
ATOM 717 O O . ARG A 1 89 ? 6.244 4.342 -6.009 1.00 89.69 89 ARG A O 1
ATOM 724 N N . GLU A 1 90 ? 5.862 3.675 -8.117 1.00 87.62 90 GLU A N 1
ATOM 725 C CA . GLU A 1 90 ? 5.364 4.975 -8.569 1.00 87.62 90 GLU A CA 1
ATOM 726 C C . GLU A 1 90 ? 3.965 5.239 -8.004 1.00 87.62 90 GLU A C 1
ATOM 728 O O . GLU A 1 90 ? 3.694 6.318 -7.469 1.00 87.62 90 GLU A O 1
ATOM 733 N N . SER A 1 91 ? 3.091 4.235 -8.062 1.00 89.25 91 SER A N 1
ATOM 734 C CA . SER A 1 91 ? 1.763 4.273 -7.457 1.00 89.25 91 SER A CA 1
ATOM 735 C C . SER A 1 91 ? 1.813 4.457 -5.941 1.00 89.25 91 SER A C 1
ATOM 737 O O . SER A 1 91 ? 1.052 5.259 -5.397 1.00 89.25 91 SER A O 1
ATOM 739 N N . PHE A 1 92 ? 2.744 3.792 -5.253 1.00 88.94 92 PHE A N 1
ATOM 740 C CA . PHE A 1 92 ? 2.917 3.939 -3.809 1.00 88.94 92 PHE A CA 1
ATOM 741 C C . PHE A 1 92 ? 3.339 5.354 -3.439 1.00 88.94 92 PHE A C 1
ATOM 743 O O . PHE A 1 92 ? 2.821 5.921 -2.485 1.00 88.94 92 PHE A O 1
ATOM 750 N N . ARG A 1 93 ? 4.236 5.966 -4.219 1.00 85.00 93 ARG A N 1
ATOM 751 C CA . ARG A 1 93 ? 4.628 7.362 -4.007 1.00 85.00 93 ARG A CA 1
ATOM 752 C C . ARG A 1 93 ? 3.423 8.298 -4.113 1.00 85.00 93 ARG A C 1
ATOM 754 O O . ARG A 1 93 ? 3.268 9.179 -3.274 1.00 85.00 93 ARG A O 1
ATOM 761 N N . LYS A 1 94 ? 2.548 8.091 -5.105 1.00 82.88 94 LYS A N 1
ATOM 762 C CA . LYS A 1 94 ? 1.305 8.872 -5.258 1.00 82.88 94 LYS A CA 1
ATOM 763 C C . LYS A 1 94 ? 0.379 8.688 -4.054 1.00 82.88 94 LYS A C 1
ATOM 765 O O . LYS A 1 94 ? -0.107 9.683 -3.524 1.00 82.88 94 LYS A O 1
ATOM 770 N N . LEU A 1 95 ? 0.194 7.446 -3.597 1.00 83.00 95 LEU A N 1
ATOM 771 C CA . LEU A 1 95 ? -0.580 7.120 -2.395 1.00 83.00 95 LEU A CA 1
ATOM 772 C C . LEU A 1 95 ? 0.005 7.796 -1.141 1.00 83.00 95 LEU A C 1
ATOM 774 O O . LEU A 1 95 ? -0.727 8.424 -0.383 1.00 83.00 95 LEU A O 1
ATOM 778 N N . TYR A 1 96 ? 1.321 7.699 -0.942 1.00 80.50 96 TYR A N 1
ATOM 779 C CA . TYR A 1 96 ? 2.034 8.223 0.226 1.00 80.50 96 TYR A CA 1
ATOM 780 C C . TYR A 1 96 ? 2.004 9.756 0.295 1.00 80.50 96 TYR A C 1
ATOM 782 O O . TYR A 1 96 ? 1.832 10.339 1.360 1.00 80.50 96 TYR A O 1
ATOM 790 N N . VAL A 1 97 ? 2.117 10.431 -0.851 1.00 75.69 97 VAL A N 1
ATOM 791 C CA . VAL A 1 97 ? 1.961 11.890 -0.926 1.00 75.69 97 VAL A CA 1
ATOM 792 C C . VAL A 1 97 ? 0.508 12.298 -0.673 1.00 75.69 97 VAL A C 1
ATOM 794 O O . VAL A 1 97 ? 0.262 13.265 0.043 1.00 75.69 97 VAL A O 1
ATOM 797 N N . ALA A 1 98 ? -0.463 11.572 -1.237 1.00 71.19 98 ALA A N 1
ATOM 798 C CA . ALA A 1 98 ? -1.881 11.873 -1.049 1.00 71.19 98 ALA A CA 1
ATOM 799 C C . ALA A 1 98 ? -2.335 11.704 0.412 1.00 71.19 98 ALA A C 1
ATOM 801 O O . ALA A 1 98 ? -3.221 12.430 0.863 1.00 71.19 98 ALA A O 1
ATOM 802 N N . SER A 1 99 ? -1.721 10.781 1.160 1.00 70.75 99 SER A N 1
ATOM 803 C CA . SER A 1 99 ? -2.023 10.548 2.576 1.00 70.75 99 SER A CA 1
ATOM 804 C C . SER A 1 99 ? -1.336 11.536 3.528 1.00 70.75 99 SER A C 1
ATOM 806 O O . SER A 1 99 ? -1.793 11.706 4.659 1.00 70.75 99 SER A O 1
ATOM 808 N N . LEU A 1 100 ? -0.286 12.235 3.080 1.00 69.81 100 LEU A N 1
ATOM 809 C CA . LEU A 1 100 ? 0.510 13.157 3.893 1.00 69.81 100 LEU A CA 1
ATOM 810 C C . LEU A 1 100 ? 0.376 14.600 3.399 1.00 69.81 100 LEU A C 1
ATOM 812 O O . LEU A 1 100 ? 1.269 15.180 2.777 1.00 69.81 100 LEU A O 1
ATOM 816 N N . LEU A 1 101 ? -0.758 15.216 3.731 1.00 57.88 101 LEU A N 1
ATOM 817 C CA . LEU A 1 101 ? -0.965 16.648 3.529 1.00 57.88 101 LEU A CA 1
ATOM 818 C C . LEU A 1 101 ? 0.023 17.438 4.415 1.00 57.88 101 LEU A C 1
ATOM 820 O O . LEU A 1 101 ? -0.036 17.340 5.639 1.00 57.88 101 LEU A O 1
ATOM 824 N N . ASN A 1 102 ? 0.872 18.266 3.789 1.00 58.31 102 ASN A N 1
ATOM 825 C CA . ASN A 1 102 ? 1.788 19.262 4.390 1.00 58.31 102 ASN A CA 1
ATOM 826 C C . ASN A 1 102 ? 3.250 18.858 4.691 1.00 58.31 102 ASN A C 1
ATOM 828 O O . ASN A 1 102 ? 3.909 19.553 5.465 1.00 58.31 102 ASN A O 1
ATOM 832 N N . MET A 1 103 ? 3.808 17.813 4.072 1.00 60.44 103 MET A N 1
ATOM 833 C CA . MET A 1 103 ? 5.254 17.526 4.164 1.00 60.44 103 MET A CA 1
ATOM 834 C C . MET A 1 103 ? 6.052 18.019 2.946 1.00 60.44 103 MET A C 1
ATOM 836 O O . MET A 1 103 ? 5.521 18.177 1.849 1.00 60.44 103 MET A O 1
ATOM 840 N N . ASN A 1 104 ? 7.346 18.287 3.153 1.00 64.38 104 ASN A N 1
ATOM 841 C CA . ASN A 1 104 ? 8.253 18.760 2.107 1.00 64.38 104 ASN A CA 1
ATOM 842 C C . ASN A 1 104 ? 8.607 17.619 1.129 1.00 64.38 104 ASN A C 1
ATOM 844 O O . ASN A 1 104 ? 8.815 16.483 1.556 1.00 64.38 104 ASN A O 1
ATOM 848 N N . T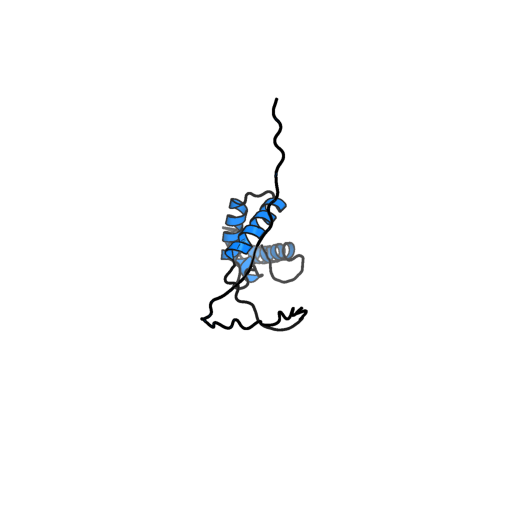RP A 1 105 ? 8.692 17.918 -0.172 1.00 65.50 105 TRP A N 1
ATOM 849 C CA . TRP A 1 105 ? 8.757 16.906 -1.244 1.00 65.50 105 TRP A CA 1
ATOM 850 C C . TRP A 1 105 ? 9.961 15.953 -1.149 1.00 65.50 105 TRP A C 1
ATOM 852 O O . TRP A 1 105 ? 9.805 14.748 -1.320 1.00 65.50 105 TRP A O 1
ATOM 862 N N . GLU A 1 106 ? 11.151 16.465 -0.821 1.00 66.81 106 GLU A N 1
ATOM 863 C CA . GLU A 1 106 ? 12.364 15.638 -0.690 1.00 66.81 106 GLU A CA 1
ATOM 864 C C . GLU A 1 106 ? 12.280 14.649 0.483 1.00 66.81 106 GLU A C 1
ATOM 866 O O . GLU A 1 106 ? 12.724 13.507 0.370 1.00 66.81 106 GLU A O 1
ATOM 871 N N . THR A 1 107 ? 11.666 15.057 1.597 1.00 70.19 107 THR A N 1
ATOM 872 C CA . THR A 1 107 ? 11.428 14.179 2.753 1.00 70.19 107 THR A CA 1
ATOM 873 C C . THR A 1 107 ? 10.402 13.101 2.408 1.00 70.19 107 THR A C 1
ATOM 875 O O . THR A 1 107 ? 10.597 11.934 2.735 1.00 70.19 107 THR A O 1
ATOM 878 N N . LEU A 1 108 ? 9.349 13.469 1.669 1.00 71.94 108 LEU A N 1
ATOM 879 C CA . LEU A 1 108 ? 8.330 12.527 1.204 1.00 71.94 108 LEU A CA 1
ATOM 880 C C . LEU A 1 108 ? 8.906 11.449 0.281 1.00 71.94 108 LEU A C 1
ATOM 882 O O . LEU A 1 108 ? 8.502 10.296 0.384 1.00 71.94 108 LEU A O 1
ATOM 886 N N . GLU A 1 109 ? 9.838 11.795 -0.610 1.00 69.44 109 GLU A N 1
ATOM 887 C CA . GLU A 1 109 ? 10.402 10.831 -1.560 1.00 69.44 109 GLU A CA 1
ATOM 888 C C . GLU A 1 109 ? 11.294 9.785 -0.881 1.00 69.44 109 GLU A C 1
ATOM 890 O O . GLU A 1 109 ? 11.159 8.589 -1.155 1.00 69.44 109 GLU A O 1
ATOM 895 N N . HIS A 1 110 ? 12.173 10.219 0.024 1.00 75.38 110 HIS A N 1
ATOM 896 C CA . HIS A 1 110 ? 13.036 9.311 0.776 1.00 75.38 110 HIS A CA 1
ATOM 897 C C . HIS A 1 110 ? 12.218 8.384 1.690 1.00 75.38 110 HIS A C 1
ATOM 899 O O . HIS A 1 110 ? 12.438 7.170 1.714 1.00 75.38 110 HIS A O 1
ATOM 905 N N . ASP A 1 111 ? 11.232 8.940 2.395 1.00 80.62 111 ASP A N 1
ATOM 906 C CA . ASP A 1 111 ? 10.434 8.178 3.353 1.00 80.62 111 ASP A CA 1
ATOM 907 C C . ASP A 1 111 ? 9.447 7.233 2.655 1.00 80.62 111 ASP A C 1
ATOM 909 O O . ASP A 1 111 ? 9.225 6.123 3.138 1.00 80.62 111 ASP A O 1
ATOM 913 N N . ALA A 1 112 ? 8.925 7.605 1.480 1.00 81.44 112 ALA A N 1
ATOM 914 C CA . ALA A 1 112 ? 8.091 6.721 0.668 1.00 81.44 112 ALA A CA 1
ATOM 915 C C . ALA A 1 112 ? 8.857 5.478 0.193 1.00 81.44 112 ALA A C 1
ATOM 917 O O . ALA A 1 112 ? 8.322 4.375 0.250 1.00 81.44 112 ALA A O 1
ATOM 918 N N . GLU A 1 113 ? 10.108 5.624 -0.257 1.00 84.19 113 GLU A N 1
ATOM 919 C CA . GLU A 1 113 ? 10.928 4.481 -0.690 1.00 84.19 113 GLU A CA 1
ATOM 920 C C . GLU A 1 113 ? 11.291 3.574 0.496 1.00 84.19 113 GLU A C 1
ATOM 922 O O . GLU A 1 113 ? 11.240 2.347 0.377 1.00 84.19 113 GLU A O 1
ATOM 927 N N . ALA A 1 114 ? 11.617 4.156 1.654 1.00 85.38 114 ALA A N 1
ATOM 928 C CA . ALA A 1 114 ? 11.867 3.392 2.875 1.00 85.38 114 ALA A CA 1
ATOM 929 C C . ALA A 1 114 ? 10.610 2.637 3.341 1.00 85.38 114 ALA A C 1
ATOM 931 O O . ALA A 1 114 ? 10.688 1.451 3.662 1.00 85.38 114 ALA A O 1
ATOM 932 N N . ALA A 1 115 ? 9.445 3.291 3.322 1.00 86.31 115 ALA A N 1
ATOM 933 C CA . ALA A 1 115 ? 8.171 2.668 3.656 1.00 86.31 115 ALA A CA 1
ATOM 934 C C . ALA A 1 115 ? 7.812 1.553 2.667 1.00 86.31 115 ALA A C 1
ATOM 936 O O . ALA A 1 115 ? 7.481 0.453 3.101 1.00 86.31 115 ALA A O 1
ATOM 937 N N . PHE A 1 116 ? 7.954 1.785 1.358 1.00 87.06 116 PHE A N 1
ATOM 938 C CA . PHE A 1 116 ? 7.678 0.784 0.326 1.00 87.06 116 PHE A CA 1
ATOM 939 C C . PHE A 1 116 ? 8.474 -0.505 0.555 1.00 87.06 116 PHE A C 1
ATOM 941 O O . PHE A 1 116 ? 7.916 -1.597 0.497 1.00 87.06 116 PHE A O 1
ATOM 948 N N . ARG A 1 117 ? 9.765 -0.393 0.892 1.00 88.19 117 ARG A N 1
ATOM 949 C CA . ARG A 1 117 ? 10.625 -1.555 1.179 1.00 88.19 117 ARG A CA 1
ATOM 950 C C . ARG A 1 117 ? 10.181 -2.371 2.388 1.00 88.19 117 ARG A C 1
ATOM 952 O O . ARG A 1 117 ? 10.459 -3.564 2.426 1.00 88.19 117 ARG A O 1
ATOM 959 N N . ASN A 1 118 ? 9.507 -1.757 3.359 1.00 87.88 118 ASN A N 1
ATOM 960 C CA . ASN A 1 118 ? 8.963 -2.491 4.501 1.00 87.88 118 ASN A CA 1
ATOM 961 C C . ASN A 1 118 ? 7.753 -3.350 4.108 1.00 87.88 118 ASN A C 1
ATOM 963 O O . ASN A 1 118 ? 7.510 -4.373 4.743 1.00 87.88 118 ASN A O 1
ATOM 967 N N . PHE A 1 119 ? 7.012 -2.949 3.072 1.00 86.69 119 PHE A N 1
ATOM 968 C CA . PHE A 1 119 ? 5.876 -3.708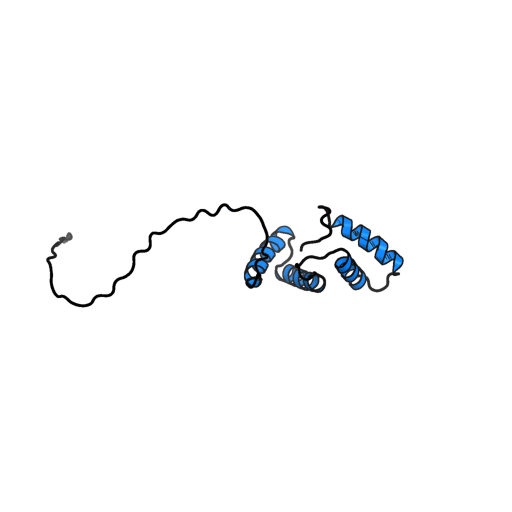 2.547 1.00 86.69 119 PHE A CA 1
ATOM 969 C C . PHE A 1 119 ? 6.293 -4.713 1.463 1.00 86.69 119 PHE A C 1
ATOM 971 O O . PHE A 1 119 ? 5.747 -5.812 1.414 1.00 86.69 119 PHE A O 1
ATOM 978 N N . ASP A 1 120 ? 7.291 -4.391 0.635 1.00 89.25 120 ASP A N 1
ATOM 979 C CA . ASP A 1 120 ? 7.816 -5.276 -0.417 1.00 89.25 120 ASP A CA 1
ATOM 980 C C . ASP A 1 120 ? 8.790 -6.323 0.153 1.00 89.25 120 ASP A C 1
ATOM 982 O O . ASP A 1 120 ? 9.954 -6.420 -0.239 1.00 89.25 120 ASP A O 1
ATOM 986 N N . VAL A 1 121 ? 8.304 -7.125 1.105 1.00 85.69 121 VAL A N 1
ATOM 987 C CA . VAL A 1 121 ? 9.092 -8.141 1.830 1.00 85.69 121 VAL A CA 1
ATOM 988 C C . VAL A 1 121 ? 9.731 -9.156 0.875 1.00 85.69 121 VAL A C 1
ATOM 990 O O . VAL A 1 121 ? 10.820 -9.666 1.135 1.00 85.69 121 VAL A O 1
ATOM 993 N N . ASN A 1 122 ? 9.075 -9.422 -0.255 1.00 86.94 122 ASN A N 1
ATOM 994 C CA . ASN A 1 122 ? 9.524 -10.381 -1.262 1.00 86.94 122 ASN A CA 1
ATOM 995 C C . ASN A 1 122 ? 10.378 -9.750 -2.380 1.00 86.94 122 ASN A C 1
ATOM 997 O O . ASN A 1 122 ? 10.780 -10.465 -3.297 1.00 86.94 122 ASN A O 1
ATOM 1001 N N . LEU A 1 123 ? 10.670 -8.442 -2.314 1.00 86.69 123 LEU A N 1
ATOM 1002 C CA . LEU A 1 123 ? 11.470 -7.693 -3.297 1.00 86.69 123 LEU A CA 1
ATOM 1003 C C . LEU A 1 123 ? 10.956 -7.825 -4.740 1.00 86.69 123 LEU A C 1
ATOM 1005 O O . LEU A 1 123 ? 11.728 -7.898 -5.699 1.00 86.69 123 LEU A O 1
ATOM 1009 N N . THR A 1 124 ? 9.639 -7.876 -4.891 1.00 89.25 124 THR A N 1
ATOM 1010 C CA . THR A 1 124 ? 8.956 -8.033 -6.179 1.00 89.25 124 THR A CA 1
ATOM 1011 C C . THR A 1 124 ? 8.796 -6.708 -6.916 1.00 89.25 124 THR A C 1
ATOM 1013 O O . THR A 1 124 ? 8.593 -6.695 -8.130 1.00 89.25 124 THR A O 1
ATOM 1016 N N . GLY A 1 125 ? 8.898 -5.584 -6.201 1.00 89.81 125 GLY A N 1
ATOM 1017 C CA . GLY A 1 125 ? 8.592 -4.258 -6.720 1.00 89.81 125 GLY A CA 1
ATOM 1018 C C . GLY A 1 125 ? 7.094 -3.976 -6.864 1.00 89.81 125 GLY A C 1
ATOM 1019 O O . GLY A 1 125 ? 6.746 -2.949 -7.449 1.00 89.81 125 GLY A O 1
ATOM 1020 N N . ALA A 1 126 ? 6.229 -4.846 -6.336 1.00 90.94 126 ALA A N 1
ATOM 1021 C CA . ALA A 1 126 ? 4.780 -4.722 -6.380 1.00 90.94 126 ALA A CA 1
ATOM 1022 C C . ALA A 1 126 ? 4.163 -5.108 -5.029 1.00 90.94 126 ALA A C 1
ATOM 1024 O O . ALA A 1 126 ? 4.586 -6.066 -4.390 1.00 90.94 126 ALA A O 1
ATOM 1025 N N . LEU A 1 127 ? 3.156 -4.355 -4.602 1.00 90.38 127 LEU A N 1
ATOM 1026 C CA . LEU A 1 127 ? 2.385 -4.639 -3.400 1.00 90.38 127 LEU A CA 1
ATOM 1027 C C . LEU A 1 127 ? 0.999 -5.128 -3.805 1.00 90.38 127 LEU A C 1
ATOM 1029 O O . LEU A 1 127 ? 0.291 -4.434 -4.539 1.00 90.38 127 LEU A O 1
ATOM 1033 N N . ASP A 1 128 ? 0.633 -6.303 -3.311 1.00 89.56 128 ASP A N 1
ATOM 1034 C CA . ASP A 1 128 ? -0.742 -6.789 -3.300 1.00 89.56 128 ASP A CA 1
ATOM 1035 C C . ASP A 1 128 ? -1.496 -6.214 -2.087 1.00 89.56 128 ASP A C 1
ATOM 1037 O O . ASP A 1 128 ? -0.884 -5.684 -1.154 1.00 89.56 128 ASP A O 1
ATOM 1041 N N . PHE A 1 129 ? -2.826 -6.291 -2.132 1.00 89.06 129 PHE A N 1
ATOM 1042 C CA . PHE A 1 129 ? -3.705 -5.911 -1.022 1.00 89.06 129 PHE A CA 1
ATOM 1043 C C . PHE A 1 129 ? -3.739 -6.994 0.058 1.00 89.06 129 PHE A C 1
ATOM 1045 O O . PHE A 1 129 ? -3.572 -6.643 1.246 1.00 89.06 129 PHE A O 1
#

Organism: NCBI:txid1234261

InterPro domains:
  IPR002048 EF-hand domain [PS50222] (107-129)
  IPR011992 EF-hand domain pair [SSF47473] (58-128)